Protein AF-A0A9P0PLQ1-F1 (afdb_monomer)

Structure (mmCIF, N/CA/C/O backbone):
data_AF-A0A9P0PLQ1-F1
#
_entry.id   AF-A0A9P0PLQ1-F1
#
loop_
_atom_site.group_PDB
_atom_site.id
_atom_site.type_symbol
_atom_site.label_atom_id
_atom_site.label_alt_id
_atom_site.label_comp_id
_atom_site.label_asym_id
_atom_site.label_entity_id
_atom_site.label_seq_id
_atom_site.pdbx_PDB_ins_code
_atom_site.Cartn_x
_atom_site.Cartn_y
_atom_site.Cartn_z
_atom_site.occupancy
_atom_site.B_iso_or_equiv
_atom_site.auth_seq_id
_atom_site.auth_comp_id
_atom_site.auth_asym_id
_atom_site.auth_atom_id
_atom_site.pdbx_PDB_model_num
ATOM 1 N N . MET A 1 1 ? 18.583 12.670 -22.550 1.00 52.59 1 MET A N 1
ATOM 2 C CA . MET A 1 1 ? 18.711 13.015 -21.116 1.00 52.59 1 MET A CA 1
ATOM 3 C C . MET A 1 1 ? 19.670 12.009 -20.492 1.00 52.59 1 MET A C 1
ATOM 5 O O . MET A 1 1 ? 19.416 10.817 -20.623 1.00 52.59 1 MET A O 1
ATOM 9 N N . LEU A 1 2 ? 20.800 12.454 -19.936 1.00 65.00 2 LEU A N 1
ATOM 10 C CA . LEU A 1 2 ? 21.766 11.567 -19.273 1.00 65.00 2 LEU A CA 1
ATOM 11 C C . LEU A 1 2 ? 21.105 10.929 -18.044 1.00 65.00 2 LEU A C 1
ATOM 13 O O . LEU A 1 2 ? 20.487 11.634 -17.249 1.00 65.00 2 LEU A O 1
ATOM 17 N N . LYS A 1 3 ? 21.199 9.601 -17.911 1.00 79.69 3 LYS A N 1
ATOM 18 C CA . LYS A 1 3 ? 20.741 8.902 -16.703 1.00 79.69 3 LYS A CA 1
ATOM 19 C C . LYS A 1 3 ? 21.694 9.232 -15.561 1.00 79.69 3 LYS A C 1
ATOM 21 O O . LYS A 1 3 ? 22.908 9.174 -15.749 1.00 79.69 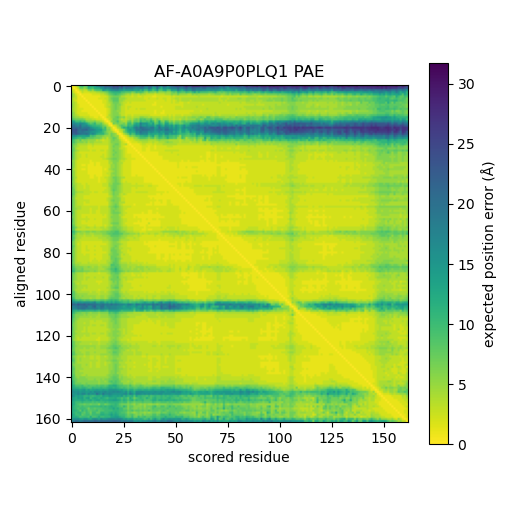3 LYS A O 1
ATOM 26 N N . SER A 1 4 ? 21.150 9.558 -14.391 1.00 92.50 4 SER A N 1
ATOM 27 C CA . SER A 1 4 ? 21.977 9.746 -13.202 1.00 92.50 4 SER A CA 1
ATOM 28 C C . SER A 1 4 ? 22.627 8.421 -12.787 1.00 92.50 4 SER A C 1
ATOM 30 O O . SER A 1 4 ? 22.115 7.344 -13.103 1.00 92.50 4 SER A O 1
ATOM 32 N N . LEU A 1 5 ? 23.732 8.483 -12.035 1.00 92.50 5 LEU A N 1
ATOM 33 C CA . LEU A 1 5 ? 24.345 7.282 -11.456 1.00 92.50 5 LEU A CA 1
ATOM 34 C C . LEU A 1 5 ? 23.332 6.498 -10.604 1.00 92.50 5 LEU A C 1
ATOM 36 O O . LEU A 1 5 ? 23.288 5.273 -10.662 1.00 92.50 5 LEU A O 1
ATOM 40 N N . TYR A 1 6 ? 22.457 7.211 -9.889 1.00 94.69 6 TYR A N 1
ATOM 41 C CA . TYR A 1 6 ? 21.360 6.616 -9.133 1.00 94.69 6 TYR A CA 1
ATOM 42 C C . TYR A 1 6 ? 20.398 5.819 -10.026 1.00 94.69 6 TYR A C 1
ATOM 44 O O . TYR A 1 6 ? 20.102 4.666 -9.720 1.00 94.69 6 TYR A O 1
ATOM 52 N N . ASP A 1 7 ? 19.965 6.375 -11.164 1.00 92.44 7 ASP A N 1
ATOM 53 C CA . ASP A 1 7 ? 19.066 5.679 -12.098 1.00 92.44 7 ASP A CA 1
ATOM 54 C C . ASP A 1 7 ? 19.704 4.421 -12.698 1.00 92.44 7 ASP A C 1
ATOM 56 O O . ASP A 1 7 ? 19.013 3.430 -12.965 1.00 92.44 7 ASP A O 1
ATOM 60 N N . ILE A 1 8 ? 21.019 4.462 -12.933 1.00 92.94 8 ILE A N 1
ATOM 61 C CA . ILE A 1 8 ? 21.795 3.315 -13.411 1.00 92.94 8 ILE A CA 1
ATOM 62 C C . ILE A 1 8 ? 21.807 2.230 -12.329 1.00 92.94 8 ILE A C 1
ATOM 64 O O . ILE A 1 8 ? 21.373 1.111 -12.604 1.00 92.94 8 ILE A O 1
ATOM 68 N N . CYS A 1 9 ? 22.192 2.568 -11.094 1.00 94.06 9 CYS A N 1
ATOM 69 C CA . CYS A 1 9 ? 22.191 1.634 -9.965 1.00 94.06 9 CYS A CA 1
ATOM 70 C C . CYS A 1 9 ? 20.804 1.029 -9.714 1.00 94.06 9 CYS 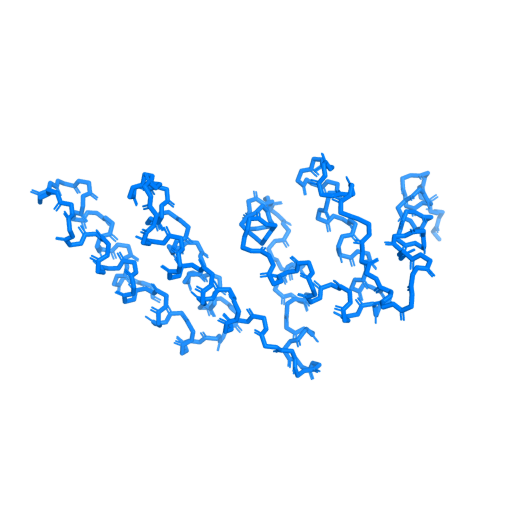A C 1
ATOM 72 O O . CYS A 1 9 ? 20.681 -0.177 -9.518 1.00 94.06 9 CYS A O 1
ATOM 74 N N . LEU A 1 10 ? 19.747 1.840 -9.788 1.00 93.31 10 LEU A N 1
ATOM 75 C CA . LEU A 1 10 ? 18.372 1.382 -9.611 1.00 93.31 10 LEU A CA 1
ATOM 76 C C . LEU A 1 10 ? 17.954 0.386 -10.701 1.00 93.31 10 LEU A C 1
ATOM 78 O O . LEU A 1 10 ? 17.287 -0.605 -10.416 1.00 93.31 10 LEU A O 1
ATOM 82 N N . THR A 1 11 ? 18.369 0.628 -11.947 1.00 92.00 11 THR A N 1
ATOM 83 C CA . THR A 1 11 ? 18.108 -0.282 -13.075 1.00 92.00 11 THR A CA 1
ATOM 84 C C . THR A 1 11 ? 18.826 -1.620 -12.878 1.00 92.00 11 THR A C 1
ATOM 86 O O . THR A 1 11 ? 18.228 -2.676 -13.085 1.00 92.00 11 THR A O 1
ATOM 89 N N . VAL A 1 12 ? 20.085 -1.592 -12.430 1.00 91.50 12 VAL A N 1
ATOM 90 C CA . VAL A 1 12 ? 20.848 -2.811 -12.119 1.00 91.50 12 VAL A CA 1
ATOM 91 C C . VAL A 1 12 ? 20.191 -3.578 -10.971 1.00 91.50 12 VAL A C 1
ATOM 93 O O . VAL A 1 12 ? 19.953 -4.776 -11.101 1.00 91.50 12 VAL A O 1
ATOM 96 N N . ALA A 1 13 ? 19.803 -2.887 -9.896 1.00 91.94 13 ALA A N 1
ATOM 97 C CA . ALA A 1 13 ? 19.132 -3.491 -8.749 1.00 91.94 13 ALA A CA 1
ATOM 98 C C . ALA A 1 13 ? 17.813 -4.177 -9.138 1.00 91.94 13 ALA A C 1
ATOM 100 O O . ALA A 1 13 ? 17.574 -5.314 -8.744 1.00 91.94 13 ALA A O 1
ATOM 101 N N . VAL A 1 14 ? 16.962 -3.524 -9.940 1.00 90.38 14 VAL A N 1
ATOM 102 C CA . VAL A 1 14 ? 15.706 -4.123 -10.434 1.00 90.38 14 VAL A CA 1
ATOM 103 C C . VAL A 1 14 ? 15.970 -5.288 -11.390 1.00 90.38 14 VAL A C 1
ATOM 105 O O . VAL A 1 14 ? 15.187 -6.234 -11.448 1.00 90.38 14 VAL A O 1
ATOM 108 N N . THR A 1 15 ? 17.078 -5.269 -12.126 1.00 88.06 15 THR A N 1
ATOM 109 C CA . THR A 1 15 ? 17.453 -6.392 -12.991 1.00 88.06 15 THR A CA 1
ATOM 110 C C . THR A 1 15 ? 17.861 -7.615 -12.171 1.00 88.06 15 THR A C 1
ATOM 112 O O . THR A 1 15 ? 17.357 -8.706 -12.434 1.00 88.06 15 THR A O 1
ATOM 115 N N . ASP A 1 16 ? 18.688 -7.421 -11.141 1.00 86.12 16 ASP A N 1
ATOM 116 C CA . ASP A 1 16 ? 19.191 -8.473 -10.247 1.00 86.12 16 ASP A CA 1
ATOM 117 C C . ASP A 1 16 ? 18.199 -8.870 -9.131 1.00 86.12 16 ASP A C 1
ATOM 119 O O . ASP A 1 16 ? 18.436 -9.799 -8.358 1.00 86.12 16 ASP A O 1
ATOM 123 N N . CYS A 1 17 ? 17.045 -8.203 -9.034 1.00 82.25 17 CYS A N 1
ATOM 124 C CA . CYS A 1 17 ? 16.096 -8.458 -7.953 1.00 82.25 17 CYS A CA 1
ATOM 125 C C . CYS A 1 17 ? 15.447 -9.841 -8.005 1.00 82.25 17 CYS A C 1
ATOM 127 O O . CYS A 1 17 ? 14.800 -10.233 -7.040 1.00 82.25 17 CYS A O 1
ATOM 129 N N . VAL A 1 18 ? 15.555 -10.564 -9.117 1.00 79.44 18 VAL A N 1
ATOM 130 C CA . VAL A 1 18 ? 14.912 -11.865 -9.300 1.00 79.44 18 VAL A CA 1
ATOM 131 C C . VAL A 1 18 ? 15.825 -12.960 -8.760 1.00 79.44 18 VAL A C 1
ATOM 133 O O . VAL A 1 18 ? 16.988 -13.060 -9.143 1.00 79.44 18 VAL A O 1
ATOM 136 N N . SER A 1 19 ? 15.304 -13.804 -7.873 1.00 67.12 19 SER A N 1
ATOM 137 C CA . SER A 1 19 ? 16.029 -14.985 -7.416 1.00 67.12 19 SER A CA 1
ATOM 138 C C . SER A 1 19 ? 16.207 -15.993 -8.555 1.00 67.12 19 SER A C 1
ATOM 140 O O . SER A 1 19 ? 15.313 -16.199 -9.375 1.00 67.12 19 SER A O 1
ATOM 142 N N . VAL A 1 20 ? 17.370 -16.651 -8.586 1.00 60.75 20 VAL A N 1
ATOM 143 C CA . VAL A 1 20 ? 17.735 -17.670 -9.594 1.00 60.75 20 VAL A CA 1
ATOM 144 C C . VAL A 1 20 ? 16.870 -18.940 -9.466 1.00 60.75 20 VAL A C 1
ATOM 146 O O . VAL A 1 20 ? 16.843 -19.790 -10.353 1.00 60.75 20 VAL A O 1
ATOM 149 N N . CYS A 1 21 ? 16.119 -19.077 -8.370 1.00 53.06 21 CYS A N 1
ATOM 150 C CA . CYS A 1 21 ? 15.255 -20.222 -8.116 1.00 53.06 21 CYS A CA 1
ATOM 151 C C . CYS A 1 21 ? 14.070 -20.288 -9.096 1.00 53.06 21 CYS A C 1
ATOM 153 O O . CYS A 1 21 ? 13.538 -19.264 -9.526 1.00 53.06 21 CYS A O 1
ATOM 155 N N . LYS A 1 22 ? 13.592 -21.517 -9.359 1.00 46.53 22 LYS A N 1
ATOM 156 C CA . LYS A 1 22 ? 12.497 -21.886 -10.289 1.00 46.53 22 LYS A CA 1
ATOM 157 C C . LYS A 1 22 ? 11.233 -21.007 -10.246 1.00 46.53 22 LYS A C 1
ATOM 159 O O . LYS A 1 22 ? 10.480 -21.008 -11.212 1.00 46.53 22 LYS A O 1
ATOM 164 N N . TYR A 1 23 ? 11.006 -20.267 -9.161 1.00 52.88 23 TYR A N 1
ATOM 165 C CA . TYR A 1 23 ? 9.798 -19.480 -8.913 1.00 52.88 23 TYR A CA 1
ATOM 166 C C . TYR A 1 23 ? 9.970 -17.953 -9.039 1.00 52.88 23 TYR A C 1
ATOM 168 O O . TYR A 1 23 ? 9.012 -17.238 -8.772 1.00 52.88 23 TYR A O 1
ATOM 176 N N . LYS A 1 24 ? 11.146 -17.447 -9.462 1.00 63.16 24 LYS A N 1
ATOM 177 C CA . LYS A 1 24 ? 11.413 -16.020 -9.766 1.00 63.16 24 LYS A CA 1
ATOM 178 C C . LYS A 1 24 ? 10.779 -15.050 -8.754 1.00 63.16 24 LYS A C 1
ATOM 180 O O . LYS A 1 24 ? 9.897 -14.270 -9.102 1.00 63.16 24 LYS A O 1
ATOM 185 N N . PHE A 1 25 ? 11.227 -15.085 -7.501 1.00 69.06 25 PHE A N 1
ATOM 186 C CA . PHE A 1 25 ? 10.758 -14.145 -6.475 1.00 69.06 25 PHE A CA 1
ATOM 187 C C . PHE A 1 25 ? 11.688 -12.943 -6.346 1.00 69.06 25 PHE A C 1
ATOM 189 O O . PHE A 1 25 ? 12.877 -13.047 -6.641 1.00 69.06 25 PHE A O 1
ATOM 196 N N . CYS A 1 26 ? 11.159 -11.817 -5.862 1.00 78.25 26 CYS A N 1
ATOM 197 C CA . CYS A 1 26 ? 12.004 -10.691 -5.488 1.00 78.25 26 CYS A CA 1
ATOM 198 C C . CYS A 1 26 ? 12.882 -11.072 -4.283 1.00 78.25 26 CYS A C 1
ATOM 200 O O . CYS A 1 26 ? 12.378 -11.590 -3.283 1.00 78.25 26 CYS A O 1
ATOM 202 N N . LYS A 1 27 ? 14.187 -10.799 -4.370 1.00 83.44 27 LYS A N 1
ATOM 203 C CA . LYS A 1 27 ? 15.134 -10.853 -3.250 1.00 83.44 27 LYS A CA 1
ATOM 204 C C . LYS A 1 27 ? 14.608 -9.951 -2.127 1.00 83.44 27 LYS A C 1
ATOM 206 O O . LYS A 1 27 ? 14.445 -8.742 -2.316 1.00 83.44 27 LYS A O 1
ATOM 211 N N . LYS A 1 28 ? 14.264 -10.541 -0.977 1.00 86.88 28 LYS A N 1
ATOM 212 C CA . LYS A 1 28 ? 13.622 -9.827 0.144 1.00 86.88 28 LYS A CA 1
ATOM 213 C C . LYS A 1 28 ? 14.576 -8.847 0.827 1.00 86.88 28 LYS A C 1
ATOM 215 O O . LYS A 1 28 ? 14.117 -7.937 1.509 1.00 86.88 28 LYS A O 1
ATOM 220 N N . GLU A 1 29 ? 15.876 -8.992 0.603 1.00 89.56 29 GLU A N 1
ATOM 221 C CA . GLU A 1 29 ? 16.955 -8.124 1.070 1.00 89.56 29 GLU A CA 1
ATOM 222 C C . GLU A 1 29 ? 16.735 -6.668 0.638 1.00 89.56 29 GLU A C 1
ATOM 224 O O . GLU A 1 29 ? 17.006 -5.748 1.407 1.00 89.56 29 GLU A O 1
ATOM 229 N N . PHE A 1 30 ? 16.133 -6.440 -0.537 1.00 91.94 30 PHE A N 1
ATOM 230 C CA . PHE A 1 30 ? 15.787 -5.090 -0.991 1.00 91.94 30 PHE A CA 1
ATOM 231 C C . PHE A 1 30 ? 14.769 -4.391 -0.083 1.00 91.94 30 PHE A C 1
ATOM 233 O O . PHE A 1 30 ? 14.746 -3.163 -0.033 1.00 91.94 30 PHE A O 1
ATOM 240 N N . ARG A 1 31 ? 13.980 -5.125 0.715 1.00 94.25 31 ARG A N 1
ATOM 241 C CA . ARG A 1 31 ? 13.069 -4.517 1.696 1.00 94.25 31 ARG A CA 1
ATOM 242 C C . ARG A 1 31 ? 13.823 -3.769 2.796 1.00 94.25 31 ARG A C 1
ATOM 244 O O . ARG A 1 31 ? 13.221 -2.908 3.428 1.00 94.25 31 ARG A O 1
ATOM 251 N N . ALA A 1 32 ? 15.113 -4.023 3.017 1.00 94.06 32 ALA A N 1
ATOM 252 C CA . ALA A 1 32 ? 15.913 -3.272 3.985 1.00 94.06 32 ALA A CA 1
ATOM 253 C C . ALA A 1 32 ? 16.224 -1.828 3.538 1.00 94.06 32 ALA A C 1
ATOM 255 O O . ALA A 1 32 ? 16.651 -1.013 4.354 1.00 94.06 32 ALA A O 1
ATOM 256 N N . LEU A 1 33 ? 15.989 -1.483 2.265 1.00 95.25 33 LEU A N 1
ATOM 257 C CA . LEU A 1 33 ? 16.213 -0.131 1.753 1.00 95.25 33 LEU A CA 1
ATOM 258 C C . LEU A 1 33 ? 15.357 0.914 2.493 1.00 95.25 33 LEU A C 1
ATOM 260 O O . LEU A 1 33 ? 14.206 0.626 2.833 1.00 95.25 33 LEU A O 1
ATOM 264 N N . PRO A 1 34 ? 15.846 2.156 2.672 1.00 96.81 34 PRO A N 1
ATOM 265 C CA . PRO A 1 34 ? 15.042 3.272 3.170 1.00 96.81 34 PRO A CA 1
ATOM 266 C C . PRO A 1 34 ? 13.776 3.501 2.333 1.00 96.81 34 PRO A C 1
ATOM 268 O O . PRO A 1 34 ? 13.796 3.320 1.118 1.00 96.81 34 PRO A O 1
ATOM 271 N N . ASN A 1 35 ? 12.683 3.967 2.953 1.00 97.50 35 ASN A N 1
ATOM 272 C CA . ASN A 1 35 ? 11.362 4.045 2.303 1.00 97.50 35 ASN A CA 1
ATOM 273 C C . ASN A 1 35 ? 11.363 4.791 0.958 1.00 97.50 35 ASN A C 1
ATOM 275 O O . ASN A 1 35 ? 10.688 4.363 0.029 1.00 97.50 35 ASN A O 1
ATOM 279 N N . HIS A 1 36 ? 12.113 5.890 0.841 1.00 96.56 36 HIS A N 1
ATOM 280 C CA . HIS A 1 36 ? 12.172 6.673 -0.396 1.00 96.56 36 HIS A CA 1
ATOM 281 C C . HIS A 1 36 ? 12.897 5.926 -1.529 1.00 96.56 36 HIS A C 1
ATOM 283 O O . HIS A 1 36 ? 12.414 5.935 -2.658 1.00 96.56 36 HIS A O 1
ATOM 289 N N . ILE A 1 37 ? 13.993 5.223 -1.217 1.00 96.69 37 ILE A N 1
ATOM 290 C CA . ILE A 1 37 ? 14.741 4.404 -2.186 1.00 96.69 37 ILE A CA 1
ATOM 291 C C . ILE A 1 37 ? 13.924 3.169 -2.567 1.00 96.69 37 ILE A C 1
ATOM 293 O O . ILE A 1 37 ? 13.802 2.837 -3.743 1.00 96.69 37 ILE A O 1
ATOM 297 N N . LEU A 1 38 ? 13.305 2.518 -1.579 1.00 97.25 38 LEU A N 1
ATOM 298 C CA . LEU A 1 38 ? 12.446 1.359 -1.799 1.00 97.25 38 LEU A CA 1
ATOM 299 C C . LEU A 1 38 ? 11.250 1.703 -2.697 1.00 97.25 38 LEU A C 1
ATOM 301 O O . LEU A 1 38 ? 10.892 0.930 -3.583 1.00 97.25 38 LEU A O 1
ATOM 305 N N . PHE A 1 39 ? 10.665 2.887 -2.512 1.00 98.19 39 PHE A N 1
ATOM 306 C CA . PHE A 1 39 ? 9.609 3.377 -3.389 1.00 98.19 39 PHE A CA 1
ATOM 307 C C . PHE A 1 39 ? 10.096 3.534 -4.826 1.00 98.19 39 PHE A C 1
ATOM 309 O O . PHE A 1 39 ? 9.431 3.071 -5.750 1.00 98.19 39 PHE A O 1
ATOM 316 N N . ASP A 1 40 ? 11.242 4.185 -5.032 1.00 97.50 40 ASP A N 1
ATOM 317 C CA . ASP A 1 40 ? 11.787 4.372 -6.376 1.00 97.50 40 ASP A CA 1
ATOM 318 C C . ASP A 1 40 ? 12.110 3.021 -7.034 1.00 97.50 40 ASP A C 1
ATOM 320 O O . ASP A 1 40 ? 11.827 2.842 -8.217 1.00 97.50 40 ASP A O 1
ATOM 324 N N . PHE A 1 41 ? 12.596 2.044 -6.265 1.00 96.81 41 PHE A N 1
ATOM 325 C CA . PHE A 1 41 ? 12.846 0.672 -6.714 1.00 96.81 41 PHE A CA 1
ATOM 326 C C . PHE A 1 41 ? 11.568 -0.032 -7.193 1.00 96.81 41 PHE A C 1
ATOM 328 O O . PHE A 1 41 ? 11.515 -0.521 -8.324 1.00 96.81 41 PHE A O 1
ATOM 335 N N . TYR A 1 42 ? 10.496 -0.015 -6.400 1.00 97.50 42 TYR A N 1
ATOM 336 C CA . TYR A 1 42 ? 9.214 -0.593 -6.815 1.00 97.50 42 TYR A CA 1
ATOM 337 C C . TYR A 1 42 ? 8.552 0.186 -7.957 1.00 97.50 42 TYR A C 1
ATOM 339 O O . TYR A 1 42 ? 7.974 -0.405 -8.871 1.00 97.50 42 TYR A O 1
ATOM 347 N N . TYR A 1 43 ? 8.679 1.513 -7.976 1.00 97.81 43 TYR A N 1
ATOM 348 C CA . TYR A 1 43 ? 8.181 2.313 -9.090 1.00 97.81 43 TYR A CA 1
ATOM 349 C C . TYR A 1 43 ? 8.965 2.027 -10.379 1.00 97.81 43 TYR A C 1
ATOM 351 O O . TYR A 1 43 ? 8.386 1.992 -11.463 1.00 97.81 43 TYR A O 1
ATOM 359 N N . LYS A 1 44 ? 10.268 1.748 -10.281 1.00 96.19 44 LYS A N 1
ATOM 360 C CA . LYS A 1 44 ? 11.085 1.297 -11.409 1.00 96.19 44 LYS A CA 1
ATOM 361 C C . LYS A 1 44 ? 10.639 -0.077 -11.918 1.00 96.19 44 LYS A C 1
ATOM 363 O O . LYS A 1 44 ? 10.511 -0.229 -13.130 1.00 96.19 44 LYS A O 1
ATOM 368 N N . MET A 1 45 ? 10.304 -1.027 -11.038 1.00 95.06 45 MET A N 1
ATOM 369 C CA . MET A 1 45 ? 9.681 -2.302 -11.444 1.00 95.06 45 MET A CA 1
ATOM 370 C C . MET A 1 45 ? 8.383 -2.089 -12.228 1.00 95.06 45 MET A C 1
ATOM 372 O O . MET A 1 45 ? 8.164 -2.744 -13.247 1.00 95.06 45 MET A O 1
ATOM 376 N N . TYR A 1 46 ? 7.541 -1.151 -11.783 1.00 97.00 46 TYR A N 1
ATOM 377 C CA . TYR A 1 46 ? 6.331 -0.755 -12.506 1.00 97.00 46 TYR A CA 1
ATOM 378 C C . TYR A 1 46 ? 6.651 -0.214 -13.910 1.00 97.00 46 TYR A C 1
ATOM 380 O O . TYR A 1 46 ? 6.041 -0.648 -14.891 1.00 97.00 46 TYR A O 1
ATOM 388 N N . LEU A 1 47 ? 7.623 0.699 -14.026 1.00 96.06 47 LEU A N 1
ATOM 389 C CA . LEU A 1 47 ? 8.036 1.262 -15.318 1.00 96.06 47 LEU A CA 1
ATOM 390 C C . LEU A 1 47 ? 8.576 0.186 -16.273 1.00 96.06 47 LEU A C 1
ATOM 392 O O . LEU A 1 47 ? 8.313 0.255 -17.470 1.00 96.06 47 LEU A O 1
ATOM 396 N N . GLU A 1 48 ? 9.265 -0.827 -15.746 1.00 94.25 48 GLU A N 1
ATOM 397 C CA . GLU A 1 48 ? 9.767 -1.988 -16.498 1.00 94.25 48 GLU A CA 1
ATOM 398 C C . GLU A 1 48 ? 8.727 -3.104 -16.704 1.00 94.25 48 GLU A C 1
ATOM 400 O O . GLU A 1 48 ? 9.074 -4.190 -17.162 1.00 94.25 48 GLU A O 1
ATOM 405 N N . LYS A 1 49 ? 7.450 -2.868 -16.371 1.00 93.81 49 LYS A N 1
ATOM 406 C CA . LYS A 1 49 ? 6.345 -3.832 -16.543 1.00 93.81 49 LYS A CA 1
ATOM 407 C C . LYS A 1 49 ? 6.535 -5.155 -15.791 1.00 93.81 49 LYS A C 1
ATOM 409 O O . LYS A 1 49 ? 5.919 -6.163 -16.128 1.00 93.81 49 LYS A O 1
ATOM 414 N N . ARG A 1 50 ? 7.306 -5.153 -14.701 1.00 92.75 50 ARG A N 1
ATOM 415 C CA . ARG A 1 50 ? 7.499 -6.311 -13.809 1.00 92.75 50 ARG A CA 1
ATOM 416 C C . ARG A 1 50 ? 6.334 -6.456 -12.816 1.00 92.75 50 ARG A C 1
ATOM 418 O O . ARG A 1 50 ? 6.542 -6.534 -11.606 1.00 92.75 50 ARG A O 1
ATOM 425 N N . LEU A 1 51 ? 5.099 -6.462 -13.323 1.00 93.88 51 LEU A N 1
ATOM 426 C CA . LEU A 1 51 ? 3.880 -6.326 -12.512 1.00 93.88 51 LEU A CA 1
ATOM 427 C C . LEU A 1 51 ? 3.652 -7.504 -11.556 1.00 93.88 51 LEU A C 1
ATOM 429 O O . LEU A 1 51 ? 3.271 -7.275 -10.416 1.00 93.88 51 LEU A O 1
ATOM 433 N N . CYS A 1 52 ? 3.961 -8.742 -11.956 1.00 92.06 52 CYS A N 1
ATOM 434 C CA . CYS A 1 52 ? 3.826 -9.904 -11.069 1.00 92.06 52 CYS A CA 1
ATOM 435 C C . CYS A 1 52 ? 4.741 -9.813 -9.838 1.00 92.06 52 CYS A C 1
ATOM 437 O O . CYS A 1 52 ? 4.315 -10.110 -8.726 1.00 92.06 52 CYS A O 1
ATOM 439 N N . LEU A 1 53 ? 5.991 -9.368 -10.023 1.00 92.25 53 LEU A N 1
ATOM 440 C CA . LEU A 1 53 ? 6.938 -9.175 -8.918 1.00 92.25 53 LEU A CA 1
ATOM 441 C C . LEU A 1 53 ? 6.479 -8.043 -8.002 1.00 92.25 53 LEU A C 1
ATOM 443 O O . LEU A 1 53 ? 6.485 -8.189 -6.783 1.00 92.25 53 LEU A O 1
ATOM 447 N N . LEU A 1 54 ? 6.035 -6.937 -8.600 1.00 95.50 54 LEU A N 1
ATOM 448 C CA . LEU A 1 54 ? 5.507 -5.805 -7.854 1.00 95.50 54 LEU A CA 1
ATOM 449 C C . LEU A 1 54 ? 4.262 -6.191 -7.043 1.00 95.50 54 LEU A C 1
ATOM 451 O O . LEU A 1 54 ? 4.152 -5.791 -5.889 1.00 95.50 54 LEU A O 1
ATOM 455 N N . ALA A 1 55 ? 3.365 -7.006 -7.605 1.00 95.81 55 ALA A N 1
ATOM 456 C CA . ALA A 1 55 ? 2.188 -7.514 -6.907 1.00 95.81 55 ALA A CA 1
ATOM 457 C C . ALA A 1 55 ? 2.567 -8.365 -5.689 1.00 95.81 55 ALA A C 1
ATOM 459 O O . ALA A 1 55 ? 1.982 -8.191 -4.626 1.00 95.81 55 ALA A O 1
ATOM 460 N N . VAL A 1 56 ? 3.579 -9.235 -5.802 1.00 93.62 56 VAL A N 1
ATOM 461 C CA . VAL A 1 56 ? 4.085 -10.019 -4.659 1.00 93.62 56 VAL A CA 1
ATOM 462 C C . VAL A 1 56 ? 4.574 -9.107 -3.534 1.00 93.62 56 VAL A C 1
ATOM 464 O O . VAL A 1 56 ? 4.286 -9.365 -2.367 1.00 93.62 56 VAL A O 1
ATOM 467 N N . GLU A 1 57 ? 5.278 -8.028 -3.866 1.00 95.12 57 GLU A N 1
ATOM 468 C CA . GLU A 1 57 ? 5.782 -7.084 -2.868 1.00 95.12 57 GLU A CA 1
ATOM 469 C C . GLU A 1 57 ? 4.662 -6.224 -2.270 1.00 95.12 57 GLU A C 1
ATOM 471 O O . GLU A 1 57 ? 4.605 -6.050 -1.055 1.00 95.12 57 GLU A O 1
ATOM 476 N N . PHE A 1 58 ? 3.726 -5.736 -3.086 1.00 97.06 58 PHE A N 1
ATOM 477 C CA . PHE A 1 58 ? 2.585 -4.939 -2.619 1.00 97.06 58 PHE A CA 1
ATOM 478 C C . PHE A 1 58 ? 1.546 -5.769 -1.861 1.00 97.06 58 PHE A C 1
ATOM 480 O O . PHE A 1 58 ? 0.813 -5.216 -1.049 1.00 97.06 58 PHE A O 1
ATOM 487 N N . ASN A 1 59 ? 1.528 -7.090 -2.049 1.00 95.50 59 ASN A N 1
ATOM 488 C CA . ASN A 1 59 ? 0.756 -8.012 -1.224 1.00 95.50 59 ASN A CA 1
ATOM 489 C C . ASN A 1 59 ? 1.263 -8.076 0.218 1.00 95.50 59 ASN A C 1
ATOM 491 O O . ASN A 1 59 ? 0.550 -8.579 1.084 1.00 95.50 59 ASN A O 1
ATOM 495 N N . GLU A 1 60 ? 2.488 -7.641 0.518 1.00 95.50 60 GLU A N 1
ATOM 496 C CA . GLU A 1 60 ? 2.997 -7.582 1.886 1.00 95.50 60 GLU A CA 1
ATOM 497 C C . GLU A 1 60 ? 2.535 -6.306 2.589 1.00 95.50 60 GLU A C 1
ATOM 499 O O . GLU A 1 60 ? 2.942 -5.201 2.239 1.00 95.50 60 GLU A O 1
ATOM 504 N N . LEU A 1 61 ? 1.710 -6.470 3.628 1.00 96.56 61 LEU A N 1
ATOM 505 C CA . LEU A 1 61 ? 1.086 -5.355 4.340 1.00 96.56 61 LEU A CA 1
ATOM 506 C C . LEU A 1 61 ? 2.120 -4.349 4.868 1.00 96.56 61 LEU A C 1
ATOM 508 O O . LEU A 1 61 ? 1.970 -3.150 4.647 1.00 96.56 61 LEU A O 1
ATOM 512 N N . ASP A 1 62 ? 3.196 -4.821 5.503 1.00 95.12 62 ASP A N 1
ATOM 513 C CA . ASP A 1 62 ? 4.247 -3.943 6.036 1.00 95.12 62 ASP A CA 1
ATOM 514 C C . ASP A 1 62 ? 4.991 -3.183 4.931 1.00 95.12 62 ASP A C 1
ATOM 516 O O . ASP A 1 62 ? 5.330 -2.010 5.094 1.00 95.12 62 ASP A O 1
ATOM 520 N N . VAL A 1 63 ? 5.209 -3.818 3.776 1.00 97.00 63 VAL A N 1
ATOM 521 C CA . VAL A 1 63 ? 5.810 -3.162 2.607 1.00 97.00 63 VAL A CA 1
ATOM 522 C C . VAL A 1 63 ? 4.874 -2.072 2.096 1.00 97.00 63 VAL A C 1
ATOM 524 O O . VAL A 1 63 ? 5.298 -0.934 1.884 1.00 97.00 63 VAL A O 1
ATOM 527 N N . PHE A 1 64 ? 3.590 -2.387 1.956 1.00 98.06 64 PHE A N 1
ATOM 528 C CA . PHE A 1 64 ? 2.613 -1.447 1.434 1.00 98.06 64 PHE A CA 1
ATOM 529 C C . PHE A 1 64 ? 2.396 -0.246 2.365 1.00 98.06 64 PHE A C 1
ATOM 531 O O . PHE A 1 64 ? 2.379 0.897 1.907 1.00 98.06 64 PHE A O 1
ATOM 538 N N . ILE A 1 65 ? 2.344 -0.464 3.683 1.00 96.69 65 ILE A N 1
ATOM 539 C CA . ILE A 1 65 ? 2.284 0.618 4.680 1.00 96.69 65 ILE A CA 1
ATOM 540 C C . ILE A 1 65 ? 3.469 1.571 4.519 1.00 96.69 65 ILE A C 1
ATOM 542 O O . ILE A 1 65 ? 3.295 2.789 4.590 1.00 96.69 65 ILE A O 1
ATOM 546 N N . ARG A 1 66 ? 4.671 1.047 4.265 1.00 97.44 66 ARG A N 1
ATOM 547 C CA . ARG A 1 66 ? 5.852 1.883 4.019 1.00 97.44 66 ARG A CA 1
ATOM 548 C C . ARG A 1 66 ? 5.715 2.702 2.742 1.00 97.44 66 ARG A C 1
ATOM 550 O O . ARG A 1 66 ? 6.127 3.859 2.739 1.00 97.44 66 ARG A O 1
ATOM 557 N N . MET A 1 67 ? 5.096 2.159 1.694 1.00 98.12 67 MET A N 1
ATOM 558 C CA . MET A 1 67 ? 4.811 2.914 0.466 1.00 98.12 67 MET A CA 1
ATOM 559 C C . MET A 1 67 ? 3.824 4.057 0.714 1.00 98.12 67 MET A C 1
ATOM 561 O O . MET A 1 67 ? 4.033 5.163 0.215 1.00 98.12 67 MET A O 1
ATOM 565 N N . LEU A 1 68 ? 2.805 3.833 1.550 1.00 97.06 68 LEU A N 1
ATOM 566 C CA . LEU A 1 68 ? 1.846 4.867 1.960 1.00 97.06 68 LEU A CA 1
ATOM 567 C C . LEU A 1 68 ? 2.496 6.012 2.757 1.00 97.06 68 LEU A C 1
ATOM 569 O O . LEU A 1 68 ? 1.957 7.115 2.790 1.00 97.06 68 LEU A O 1
ATOM 573 N N . GLN A 1 69 ? 3.643 5.776 3.401 1.00 95.69 69 GLN A N 1
ATOM 574 C CA . GLN A 1 69 ? 4.355 6.787 4.193 1.00 9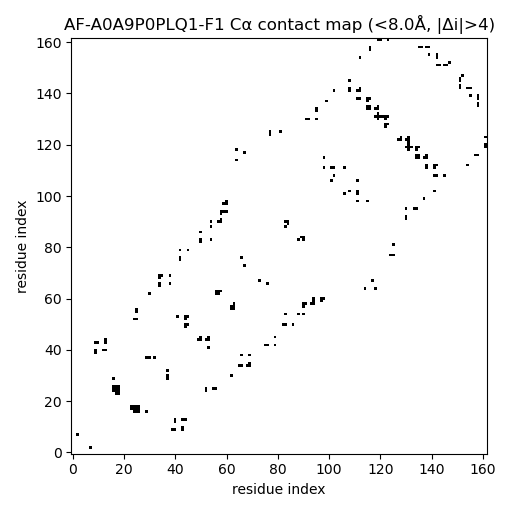5.69 69 GLN A CA 1
ATOM 575 C C . GLN A 1 69 ? 5.225 7.732 3.350 1.00 95.69 69 GLN A C 1
ATOM 577 O O . GLN A 1 69 ? 5.686 8.755 3.864 1.00 95.69 69 GLN A O 1
ATOM 582 N N . VAL A 1 70 ? 5.481 7.418 2.076 1.00 96.19 70 VAL A N 1
ATOM 583 C CA . VAL A 1 70 ? 6.372 8.231 1.239 1.00 96.19 70 VAL A CA 1
ATOM 584 C C . VAL A 1 70 ? 5.647 9.481 0.741 1.00 96.19 70 VAL A C 1
ATOM 586 O O . VAL A 1 70 ? 4.761 9.430 -0.115 1.00 96.19 70 VAL A O 1
ATOM 589 N N . LYS A 1 71 ? 6.051 10.636 1.278 1.00 92.31 71 LYS A N 1
ATOM 590 C CA . LYS A 1 71 ? 5.480 11.945 0.935 1.00 92.31 71 LYS A CA 1
ATOM 591 C C . LYS A 1 71 ? 5.708 12.290 -0.541 1.00 92.31 71 LYS A C 1
ATOM 593 O O . LYS A 1 71 ? 6.707 11.896 -1.135 1.00 92.31 71 LYS A O 1
ATOM 598 N N . HIS A 1 72 ? 4.777 13.043 -1.129 1.00 93.75 72 HIS A N 1
ATOM 599 C CA . HIS A 1 72 ? 4.837 13.548 -2.514 1.00 93.75 72 HIS A CA 1
ATOM 600 C C . HIS A 1 72 ? 4.962 12.478 -3.620 1.00 93.75 72 HIS A C 1
ATOM 602 O O . HIS A 1 72 ? 5.210 12.807 -4.778 1.00 93.75 72 HIS A O 1
ATOM 608 N N . LYS A 1 73 ? 4.759 11.192 -3.305 1.00 96.31 73 LYS A N 1
ATOM 609 C CA . LYS A 1 73 ? 4.756 10.091 -4.286 1.00 96.31 73 LYS A CA 1
ATOM 610 C C . LYS A 1 73 ? 3.366 9.480 -4.493 1.00 96.31 73 LYS A C 1
ATOM 612 O O . LYS A 1 73 ? 3.226 8.482 -5.195 1.00 96.31 73 LYS A O 1
ATOM 617 N N . ARG A 1 74 ? 2.329 10.104 -3.926 1.00 95.50 74 ARG A N 1
ATOM 618 C CA . ARG A 1 74 ? 0.961 9.578 -3.885 1.00 95.50 74 ARG A CA 1
ATOM 619 C C . ARG A 1 74 ? 0.402 9.223 -5.263 1.00 95.50 74 ARG A C 1
ATOM 621 O O . ARG A 1 74 ? -0.017 8.092 -5.472 1.00 95.50 74 ARG A O 1
ATOM 628 N N . THR A 1 75 ? 0.497 10.139 -6.223 1.00 96.94 75 THR A N 1
ATOM 629 C CA . THR A 1 75 ? 0.044 9.920 -7.607 1.00 96.94 75 THR A CA 1
ATOM 630 C C . THR A 1 75 ? 0.789 8.774 -8.291 1.00 96.94 75 THR A C 1
ATOM 632 O O . THR A 1 75 ? 0.191 7.998 -9.029 1.00 96.94 75 THR A O 1
ATOM 635 N N . LYS A 1 76 ? 2.096 8.631 -8.028 1.00 98.12 76 LYS A N 1
ATOM 636 C CA . LYS A 1 76 ? 2.899 7.526 -8.572 1.00 98.12 76 LYS A CA 1
ATOM 637 C C . LYS A 1 76 ? 2.442 6.185 -8.008 1.00 98.12 76 LYS A C 1
ATOM 639 O O . LYS A 1 76 ? 2.317 5.239 -8.776 1.00 98.12 76 LYS A O 1
ATOM 644 N N . LEU A 1 77 ? 2.151 6.136 -6.706 1.00 98.38 77 LEU A N 1
ATOM 645 C CA . LEU A 1 77 ? 1.637 4.937 -6.049 1.00 98.38 77 LEU A CA 1
ATOM 646 C C . LEU A 1 77 ? 0.263 4.548 -6.595 1.00 98.38 77 LEU A C 1
ATOM 648 O O . LEU A 1 77 ? 0.077 3.393 -6.957 1.00 98.38 77 LEU A O 1
ATOM 652 N N . LEU A 1 78 ? -0.661 5.510 -6.712 1.00 97.94 78 LEU A N 1
ATOM 653 C CA . LEU A 1 78 ? -1.984 5.295 -7.309 1.00 97.94 78 LEU A CA 1
ATOM 654 C C . LEU A 1 78 ? -1.855 4.734 -8.728 1.00 97.94 78 LEU A C 1
ATOM 656 O O . LEU A 1 78 ? -2.457 3.715 -9.046 1.00 97.94 78 LEU A O 1
ATOM 660 N N . LYS A 1 79 ? -0.993 5.333 -9.557 1.00 98.12 79 LYS A N 1
ATOM 661 C CA . LYS A 1 79 ? -0.763 4.886 -10.935 1.00 98.12 79 LYS A CA 1
ATOM 662 C C . LYS A 1 79 ? -0.193 3.468 -11.013 1.00 98.12 79 LYS A C 1
ATOM 664 O O . LYS A 1 79 ? -0.648 2.672 -11.830 1.00 98.12 79 LYS A O 1
ATOM 669 N N . SER A 1 80 ? 0.811 3.148 -10.194 1.00 98.06 80 SER A N 1
ATOM 670 C CA . SER A 1 80 ? 1.388 1.801 -10.186 1.00 98.06 80 SER A CA 1
ATOM 671 C C . SER A 1 80 ? 0.415 0.772 -9.623 1.00 98.06 80 SER A C 1
ATOM 673 O O . SER A 1 80 ? 0.385 -0.346 -10.117 1.00 98.06 80 SER A O 1
ATOM 675 N N . PHE A 1 81 ? -0.391 1.149 -8.627 1.00 98.06 81 PHE A N 1
ATOM 676 C CA . PHE A 1 81 ? -1.400 0.280 -8.033 1.00 98.06 81 PHE A CA 1
ATOM 677 C C . PHE A 1 81 ? -2.538 -0.013 -9.012 1.00 98.06 81 PHE A C 1
ATOM 679 O O . PHE A 1 81 ? -2.874 -1.175 -9.196 1.00 98.06 81 PHE A O 1
ATOM 686 N N . GLN A 1 82 ? -3.049 1.003 -9.717 1.00 97.56 82 GLN A N 1
ATOM 687 C CA . GLN A 1 82 ? -4.071 0.820 -10.749 1.00 97.56 82 GLN A CA 1
ATOM 688 C C . GLN A 1 82 ? -3.613 -0.175 -11.820 1.00 97.56 82 GLN A C 1
ATOM 690 O O . GLN A 1 82 ? -4.351 -1.085 -12.167 1.00 97.56 82 GLN A O 1
ATOM 695 N N . ALA A 1 83 ? -2.354 -0.090 -12.257 1.00 97.94 83 ALA A N 1
ATOM 696 C CA . ALA A 1 83 ? -1.812 -1.041 -13.225 1.00 97.94 83 ALA A CA 1
ATOM 697 C C . ALA A 1 83 ? -1.768 -2.495 -12.715 1.00 97.94 83 ALA A C 1
ATOM 699 O O . ALA A 1 83 ? -1.795 -3.417 -13.526 1.00 97.94 83 ALA A O 1
ATOM 700 N N . LEU A 1 84 ? -1.688 -2.722 -11.398 1.00 97.50 84 LEU A N 1
ATOM 701 C CA . LEU A 1 84 ? -1.809 -4.062 -10.814 1.00 97.50 84 LEU A CA 1
ATOM 702 C C . LEU A 1 84 ? -3.261 -4.557 -10.840 1.00 97.50 84 LEU A C 1
ATOM 704 O O . LEU A 1 84 ? -3.488 -5.748 -11.062 1.00 97.50 84 LEU A O 1
ATOM 708 N N . ILE A 1 85 ? -4.230 -3.662 -10.638 1.00 96.50 85 ILE A N 1
ATOM 709 C CA . ILE A 1 85 ? -5.661 -3.980 -10.745 1.00 96.50 85 ILE A CA 1
ATOM 710 C C . ILE A 1 85 ? -6.019 -4.316 -12.191 1.00 96.50 85 ILE A C 1
ATOM 712 O O . ILE A 1 85 ? -6.598 -5.367 -12.445 1.00 96.50 85 ILE A O 1
ATOM 716 N N . ASP A 1 86 ? -5.580 -3.492 -13.143 1.00 96.81 86 ASP A N 1
ATOM 717 C CA . ASP A 1 86 ? -5.812 -3.708 -14.576 1.00 96.81 86 ASP A CA 1
ATOM 718 C C . ASP A 1 86 ? -5.160 -5.012 -15.072 1.00 96.81 86 ASP A C 1
ATOM 720 O O . ASP A 1 86 ? -5.651 -5.655 -15.996 1.00 96.81 86 ASP A O 1
ATOM 724 N N . HIS A 1 87 ? -4.062 -5.436 -14.436 1.00 95.00 87 HIS A N 1
ATOM 725 C CA . HIS A 1 87 ? -3.403 -6.721 -14.686 1.00 95.00 87 HIS A CA 1
ATOM 726 C C . HIS A 1 87 ? -4.134 -7.925 -14.044 1.00 95.00 87 HIS A C 1
ATOM 728 O O . HIS A 1 87 ? -3.702 -9.065 -14.206 1.00 95.00 87 HIS A O 1
ATOM 734 N N . GLY A 1 88 ? -5.223 -7.707 -13.302 1.00 94.44 88 GLY A N 1
ATOM 735 C CA . GLY A 1 88 ? -6.029 -8.766 -12.684 1.00 94.44 88 GLY A CA 1
ATOM 736 C C . GLY A 1 88 ? -5.421 -9.361 -11.412 1.00 94.44 88 GLY A C 1
ATOM 737 O O . GLY A 1 88 ? -5.678 -10.517 -11.079 1.00 94.44 88 GLY A O 1
ATOM 738 N N . THR A 1 89 ? -4.576 -8.609 -10.705 1.00 94.56 89 THR A N 1
ATOM 739 C CA . THR A 1 89 ? -4.022 -9.059 -9.418 1.00 94.56 89 THR A CA 1
ATOM 740 C C . THR A 1 89 ? -5.010 -8.838 -8.270 1.00 94.56 89 THR A C 1
ATOM 742 O O . THR A 1 89 ? -5.813 -7.912 -8.298 1.00 94.56 89 THR A O 1
ATOM 745 N N . ASN A 1 90 ? -4.907 -9.653 -7.221 1.00 95.06 90 ASN A N 1
ATOM 746 C CA . ASN A 1 90 ? -5.769 -9.612 -6.032 1.00 95.06 90 ASN A CA 1
ATOM 747 C C . ASN A 1 90 ? -5.143 -8.842 -4.852 1.00 95.06 90 ASN A C 1
ATOM 749 O O . ASN A 1 90 ? -5.274 -9.231 -3.685 1.00 95.06 90 ASN A O 1
ATOM 753 N N . VAL A 1 91 ? -4.374 -7.792 -5.155 1.00 97.12 91 VAL A N 1
ATOM 754 C CA . VAL A 1 91 ? -3.636 -7.027 -4.138 1.00 97.12 91 VAL A CA 1
ATOM 755 C C . VAL A 1 91 ? -4.559 -6.409 -3.077 1.00 97.12 91 VAL A C 1
ATOM 757 O O . VAL A 1 91 ? -4.244 -6.554 -1.890 1.00 97.12 91 VAL A O 1
ATOM 760 N N . PRO A 1 92 ? -5.696 -5.768 -3.423 1.00 97.56 92 PRO A N 1
ATOM 761 C CA . PRO A 1 92 ? -6.613 -5.218 -2.423 1.00 97.56 92 PRO A CA 1
ATOM 762 C C . PRO A 1 92 ? -7.119 -6.270 -1.427 1.00 97.56 92 PRO A C 1
ATOM 764 O O . PRO A 1 92 ? -7.051 -6.061 -0.214 1.00 97.56 92 PRO A O 1
ATOM 767 N N . GLU A 1 93 ? -7.561 -7.430 -1.916 1.00 97.69 93 GLU A N 1
ATOM 768 C CA . GLU A 1 93 ? -8.070 -8.528 -1.094 1.00 97.69 93 GLU A CA 1
ATOM 769 C C . GLU A 1 93 ? -6.991 -9.086 -0.173 1.00 97.69 93 GLU A C 1
ATOM 771 O O . GLU A 1 93 ? -7.244 -9.356 1.004 1.00 97.69 93 GLU A O 1
ATOM 776 N N . MET A 1 94 ? -5.771 -9.247 -0.692 1.00 97.81 94 MET A N 1
ATOM 777 C CA . MET A 1 94 ? -4.656 -9.763 0.093 1.00 97.81 94 MET A CA 1
ATOM 778 C C . MET A 1 94 ? -4.259 -8.793 1.209 1.00 97.81 94 MET A C 1
ATOM 780 O O . MET A 1 94 ? -4.011 -9.222 2.340 1.00 97.81 94 MET A O 1
ATOM 784 N N . LEU A 1 95 ? -4.246 -7.489 0.921 1.00 98.25 95 LEU A N 1
ATOM 785 C CA . LEU A 1 95 ? -3.985 -6.450 1.914 1.00 98.25 95 LEU A CA 1
ATOM 786 C C . LEU A 1 95 ? -5.043 -6.448 3.019 1.00 98.25 95 LEU A C 1
ATOM 788 O O . LEU A 1 95 ? -4.680 -6.422 4.195 1.00 98.25 95 LEU A O 1
ATOM 792 N N . ILE A 1 96 ? -6.327 -6.552 2.665 1.00 98.06 96 ILE A N 1
ATOM 793 C CA . ILE A 1 96 ? -7.421 -6.660 3.640 1.00 98.06 96 ILE A CA 1
ATOM 794 C C . ILE A 1 96 ? -7.251 -7.911 4.498 1.00 98.06 96 ILE A C 1
ATOM 796 O O . ILE A 1 96 ? -7.280 -7.820 5.724 1.00 98.06 96 ILE A O 1
ATOM 800 N N . LYS A 1 97 ? -7.012 -9.074 3.883 1.00 97.62 97 LYS A N 1
ATOM 801 C CA . LYS A 1 97 ? -6.825 -10.340 4.605 1.00 97.62 97 LYS A CA 1
ATOM 802 C C . LYS A 1 97 ? -5.685 -10.246 5.621 1.00 97.62 97 LYS A C 1
ATOM 804 O O . LYS A 1 97 ? -5.839 -10.678 6.764 1.00 97.62 97 LYS A O 1
ATOM 809 N N . LYS A 1 98 ? -4.551 -9.662 5.227 1.00 97.00 98 LYS A N 1
ATOM 810 C CA . LYS A 1 98 ? -3.409 -9.455 6.128 1.00 97.00 98 LYS A CA 1
ATOM 811 C C . LYS A 1 98 ? -3.699 -8.411 7.202 1.00 97.00 98 LYS A C 1
ATOM 813 O O . LYS A 1 98 ? -3.261 -8.589 8.335 1.00 97.00 98 LYS A O 1
ATOM 818 N N . TYR A 1 99 ? -4.453 -7.361 6.882 1.00 97.25 99 TYR A N 1
ATOM 819 C CA . TYR A 1 99 ? -4.870 -6.357 7.859 1.00 97.25 99 TYR A CA 1
ATOM 820 C C . TYR A 1 99 ? -5.784 -6.957 8.933 1.00 97.25 99 TYR A C 1
ATOM 822 O O . TYR A 1 99 ? -5.541 -6.748 10.119 1.00 97.25 99 TYR A O 1
ATOM 830 N N . VAL A 1 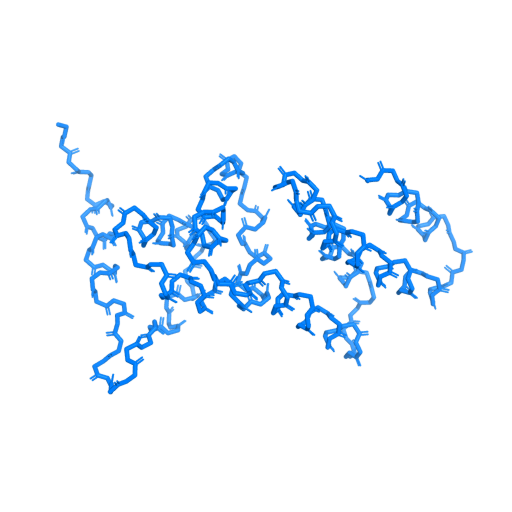100 ? -6.764 -7.779 8.542 1.00 96.00 100 VAL A N 1
ATOM 831 C CA . VAL A 1 100 ? -7.624 -8.525 9.477 1.00 96.00 100 VAL A CA 1
ATOM 832 C C . VAL A 1 100 ? -6.789 -9.431 10.376 1.00 96.00 100 VAL A C 1
ATOM 834 O O . VAL A 1 100 ? -6.951 -9.399 11.593 1.00 96.00 100 VAL A O 1
ATOM 837 N N . ALA A 1 101 ? -5.866 -10.206 9.797 1.00 94.94 101 ALA A N 1
ATOM 838 C CA . ALA A 1 101 ? -4.986 -11.079 10.570 1.00 94.94 101 ALA A CA 1
ATOM 839 C C . ALA A 1 101 ? -4.161 -10.288 11.599 1.00 94.94 101 ALA A C 1
ATOM 841 O O . ALA A 1 101 ? -4.076 -10.702 12.751 1.00 94.94 101 ALA A O 1
ATOM 842 N N . ARG A 1 102 ? -3.627 -9.122 11.211 1.00 93.62 102 ARG A N 1
ATOM 843 C CA . ARG A 1 102 ? -2.888 -8.222 12.107 1.00 93.62 102 ARG A CA 1
ATOM 844 C C . ARG A 1 102 ? -3.760 -7.638 13.218 1.00 93.62 102 ARG A C 1
ATOM 846 O O . ARG A 1 102 ? -3.315 -7.531 14.350 1.00 93.62 1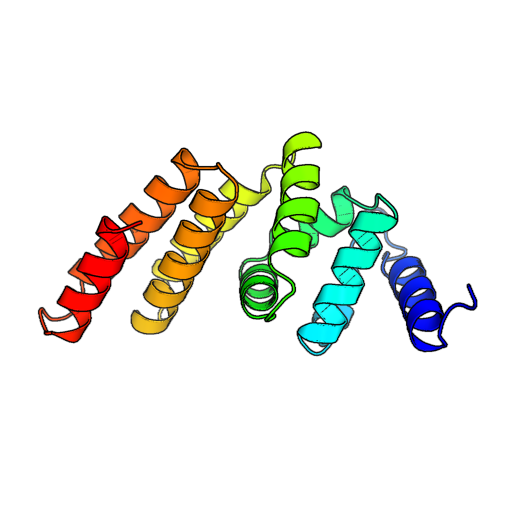02 ARG A O 1
ATOM 853 N N . CYS A 1 103 ? -5.013 -7.293 12.935 1.00 92.31 103 CYS A N 1
ATOM 854 C CA . CYS A 1 103 ? -5.922 -6.782 13.965 1.00 92.31 103 CYS A CA 1
ATOM 855 C C . CYS A 1 103 ? -6.228 -7.811 15.067 1.00 92.31 103 CYS A C 1
ATOM 857 O O . CYS A 1 103 ? -6.706 -7.427 16.132 1.00 92.31 103 CYS A O 1
ATOM 859 N N . ASN A 1 104 ? -5.954 -9.096 14.818 1.00 87.88 104 ASN A N 1
ATOM 860 C CA . ASN A 1 104 ? -6.115 -10.182 15.782 1.00 87.88 104 ASN A CA 1
ATOM 861 C C . ASN A 1 104 ? -4.817 -10.532 16.538 1.00 87.88 104 ASN A C 1
ATOM 863 O O . ASN A 1 104 ? -4.834 -11.449 17.357 1.00 87.88 104 ASN A O 1
ATOM 867 N N . THR A 1 105 ? -3.694 -9.856 16.270 1.00 85.38 105 THR A N 1
ATOM 868 C CA . THR A 1 105 ? -2.440 -10.046 17.019 1.00 85.38 105 THR A CA 1
ATOM 869 C C . THR A 1 105 ? -2.352 -9.088 18.211 1.00 85.38 105 THR A C 1
ATOM 871 O O . THR A 1 105 ? -3.181 -8.197 18.378 1.00 85.38 105 THR A O 1
ATOM 874 N N . VAL A 1 106 ? -1.321 -9.256 19.046 1.00 72.56 106 VAL A N 1
ATOM 875 C CA . VAL A 1 106 ? -1.056 -8.434 20.249 1.00 72.56 106 VAL A CA 1
ATOM 876 C C . VAL A 1 106 ? -0.540 -7.020 19.908 1.00 72.56 106 VAL A C 1
ATOM 878 O O . VAL A 1 106 ? -0.102 -6.281 20.787 1.00 72.56 106 VAL A O 1
ATOM 881 N N . ASP A 1 107 ? -0.554 -6.634 18.630 1.00 73.06 107 ASP A N 1
ATOM 882 C CA . ASP A 1 107 ? -0.116 -5.309 18.202 1.00 73.06 107 ASP A CA 1
ATOM 883 C C . ASP A 1 107 ? -0.985 -4.203 18.811 1.00 73.06 107 ASP A C 1
ATOM 885 O O . ASP A 1 107 ? -2.190 -4.364 19.026 1.00 73.06 107 ASP A O 1
ATOM 889 N N . SER A 1 108 ? -0.37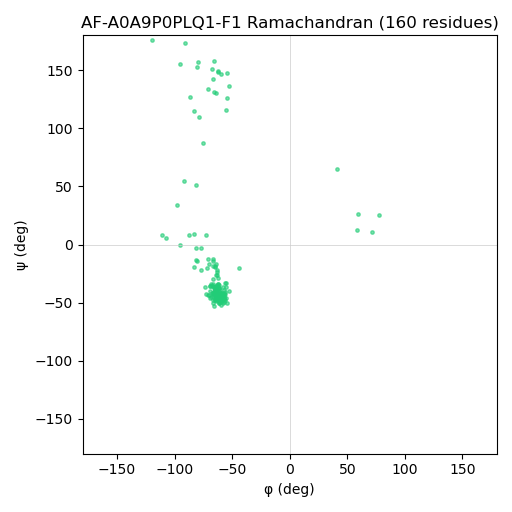1 -3.038 19.047 1.00 83.94 108 SER A N 1
ATOM 890 C CA . SER A 1 108 ? -1.080 -1.877 19.583 1.00 83.94 108 SER A CA 1
ATOM 891 C C . SER A 1 108 ? -2.292 -1.536 18.715 1.00 83.94 108 SER A C 1
ATOM 893 O O . SER A 1 108 ? -2.180 -1.310 17.504 1.00 83.94 108 SER A O 1
ATOM 895 N N . SER A 1 109 ? -3.459 -1.455 19.356 1.00 85.12 109 SER A N 1
ATOM 896 C CA . SER A 1 109 ? -4.718 -1.104 18.694 1.00 85.12 109 SER A CA 1
ATOM 897 C C . SER A 1 109 ? -4.617 0.240 17.968 1.00 85.12 109 SER A C 1
ATOM 899 O O . SER A 1 109 ? -5.154 0.392 16.875 1.00 85.12 109 SER A O 1
ATOM 901 N N . ASP A 1 110 ? -3.828 1.174 18.497 1.00 87.75 110 ASP A N 1
ATOM 902 C CA . ASP A 1 110 ? -3.543 2.467 17.875 1.00 87.75 110 ASP A CA 1
ATOM 903 C C . ASP A 1 110 ? -2.819 2.332 16.537 1.00 87.75 110 ASP A C 1
ATOM 905 O O . ASP A 1 110 ? -3.144 3.015 15.562 1.00 87.75 110 ASP A O 1
ATOM 909 N N . THR A 1 111 ? -1.831 1.442 16.467 1.00 90.94 111 THR A N 1
ATOM 910 C CA . THR A 1 111 ? -1.102 1.160 15.229 1.00 90.94 111 THR A CA 1
ATOM 911 C C . THR A 1 111 ? -2.041 0.548 14.196 1.00 90.94 111 THR A C 1
ATOM 913 O O . THR A 1 111 ? -2.066 1.002 13.050 1.00 90.94 111 THR A O 1
ATOM 916 N N . ASN A 1 112 ? -2.869 -0.412 14.609 1.00 92.88 112 ASN A N 1
ATOM 917 C CA . ASN A 1 112 ? -3.837 -1.070 13.734 1.00 92.88 112 ASN A CA 1
ATOM 918 C C . ASN A 1 112 ? -4.899 -0.094 13.210 1.00 92.88 112 ASN A C 1
ATOM 920 O O . ASN A 1 112 ? -5.235 -0.133 12.024 1.00 92.88 112 ASN A O 1
ATOM 924 N N . ILE A 1 113 ? -5.376 0.834 14.042 1.00 93.06 113 ILE A N 1
ATOM 925 C CA . ILE A 1 113 ? -6.326 1.867 13.614 1.00 93.06 113 ILE A CA 1
ATOM 926 C C . ILE A 1 113 ? -5.683 2.802 12.585 1.00 93.06 113 ILE A C 1
ATOM 928 O O . ILE A 1 113 ? -6.242 3.029 11.514 1.00 93.06 113 ILE A O 1
ATOM 932 N N . ASN A 1 114 ? -4.469 3.288 12.855 1.00 93.19 114 ASN A N 1
ATOM 933 C CA . ASN A 1 114 ? -3.751 4.172 11.934 1.00 93.19 114 ASN A CA 1
ATOM 934 C C . ASN A 1 114 ? -3.461 3.516 10.575 1.00 93.19 114 ASN A C 1
ATOM 936 O O . ASN A 1 114 ? -3.506 4.185 9.541 1.00 93.19 114 ASN A O 1
ATOM 940 N N . ILE A 1 115 ? -3.140 2.219 10.564 1.00 95.44 115 ILE A N 1
ATOM 941 C CA . ILE A 1 115 ? -2.963 1.446 9.328 1.00 95.44 115 ILE A CA 1
ATOM 942 C C . ILE A 1 115 ? -4.282 1.381 8.557 1.00 95.44 115 ILE A C 1
ATOM 944 O O . ILE A 1 115 ? -4.300 1.682 7.364 1.00 95.44 115 ILE A O 1
ATOM 948 N N . GLY A 1 116 ? -5.369 1.040 9.247 1.00 96.12 116 GLY A N 1
ATOM 949 C CA . GLY A 1 116 ? -6.705 0.944 8.671 1.00 96.12 116 GLY A CA 1
ATOM 950 C C . GLY A 1 116 ? -7.167 2.239 8.015 1.00 96.12 116 GLY A C 1
ATOM 951 O O . GLY A 1 116 ? -7.517 2.243 6.839 1.00 96.12 116 GLY A O 1
ATOM 952 N N . LEU A 1 117 ? -7.039 3.368 8.717 1.00 95.50 117 LEU A N 1
ATOM 953 C CA . LEU A 1 117 ? -7.378 4.690 8.177 1.00 95.50 117 LEU A CA 1
ATOM 954 C C . LEU A 1 117 ? -6.564 5.036 6.920 1.00 95.50 117 LEU A C 1
ATOM 956 O O . LEU A 1 117 ? -7.113 5.556 5.946 1.00 95.50 117 LEU A O 1
ATOM 960 N N . LYS A 1 118 ? -5.260 4.724 6.901 1.00 96.00 118 LYS A N 1
ATOM 961 C CA . LYS A 1 118 ? -4.390 4.964 5.734 1.00 96.00 118 LYS A CA 1
ATOM 962 C C . LYS A 1 118 ? -4.755 4.080 4.542 1.00 96.00 118 LYS A C 1
ATOM 964 O O . LYS A 1 118 ? -4.749 4.569 3.412 1.00 96.00 118 LYS A O 1
ATOM 969 N N . LEU A 1 119 ? -5.060 2.805 4.785 1.00 97.19 119 LEU A N 1
ATOM 970 C CA . LEU A 1 119 ? -5.505 1.865 3.755 1.00 97.19 119 LEU A CA 1
ATOM 971 C C . LEU A 1 119 ? -6.873 2.259 3.194 1.00 97.19 119 LEU A C 1
ATOM 973 O O . LEU A 1 119 ? -7.003 2.396 1.982 1.00 97.19 119 LEU A O 1
ATOM 977 N N . GLY A 1 120 ? -7.855 2.515 4.060 1.00 96.81 120 GLY A N 1
ATOM 978 C CA . GLY A 1 120 ? -9.197 2.945 3.666 1.00 96.81 120 GLY A CA 1
ATOM 979 C C . GLY A 1 120 ? -9.159 4.231 2.844 1.00 96.81 120 GLY A C 1
ATOM 980 O O . GLY A 1 120 ? -9.726 4.283 1.754 1.00 96.81 120 GLY A O 1
ATOM 981 N N . THR A 1 121 ? -8.387 5.227 3.292 1.00 95.81 121 THR A N 1
ATOM 982 C CA . THR A 1 121 ? -8.175 6.476 2.540 1.00 95.81 121 THR A CA 1
ATOM 983 C C . THR A 1 121 ? -7.537 6.212 1.173 1.00 95.81 121 THR A C 1
ATOM 985 O O . THR A 1 121 ? -7.952 6.793 0.178 1.00 95.81 121 THR A O 1
ATOM 988 N N . PHE A 1 122 ? -6.547 5.318 1.088 1.00 97.38 122 PHE A N 1
ATOM 989 C CA . PHE A 1 122 ? -5.941 4.969 -0.198 1.00 97.38 122 PHE A CA 1
ATOM 990 C C . PHE A 1 122 ? -6.895 4.271 -1.155 1.00 97.38 122 PHE A C 1
ATOM 992 O O . PHE A 1 122 ? -6.933 4.653 -2.320 1.00 97.38 122 PHE A O 1
ATOM 999 N N . PHE A 1 123 ? -7.673 3.300 -0.682 1.00 97.50 123 PHE A N 1
ATOM 1000 C CA . PHE A 1 123 ? -8.664 2.638 -1.525 1.00 97.50 123 PHE A CA 1
ATOM 1001 C C . PHE A 1 123 ? -9.755 3.602 -1.989 1.00 97.50 123 PHE A C 1
ATOM 1003 O O . PHE A 1 123 ? -10.178 3.526 -3.138 1.00 97.50 123 PHE A O 1
ATOM 1010 N N . ASN A 1 124 ? -10.156 4.554 -1.147 1.00 95.88 124 ASN A N 1
ATOM 1011 C CA . ASN A 1 124 ? -11.087 5.602 -1.552 1.00 95.88 124 ASN A CA 1
ATOM 1012 C C . ASN A 1 124 ? -10.497 6.457 -2.692 1.00 95.88 124 ASN A C 1
ATOM 1014 O O . ASN A 1 124 ? -11.090 6.590 -3.759 1.00 95.88 124 ASN A O 1
ATOM 1018 N N . GLU A 1 125 ? -9.265 6.946 -2.520 1.00 95.12 125 GLU A N 1
ATOM 1019 C CA . GLU A 1 125 ? -8.564 7.739 -3.540 1.00 95.12 125 GLU A CA 1
ATOM 1020 C C . GLU A 1 125 ? -8.269 6.970 -4.838 1.00 95.12 125 GLU A C 1
ATOM 1022 O O . GLU A 1 125 ? -8.135 7.589 -5.893 1.00 95.12 125 GLU A O 1
ATOM 1027 N N . SER A 1 126 ? -8.155 5.639 -4.788 1.00 94.00 126 SER A N 1
ATOM 1028 C CA . SER A 1 126 ? -7.980 4.804 -5.979 1.00 94.00 126 SER A CA 1
ATOM 1029 C C . SER A 1 126 ? -9.304 4.387 -6.635 1.00 94.00 126 SER A C 1
ATOM 1031 O O . SER A 1 126 ? -9.284 3.533 -7.513 1.00 94.00 126 SER A O 1
ATOM 1033 N N . GLY A 1 127 ? -10.452 4.924 -6.200 1.00 95.38 127 GLY A N 1
ATOM 1034 C CA . GLY A 1 127 ? -11.780 4.570 -6.729 1.00 95.38 127 GLY A CA 1
ATOM 1035 C C . GLY A 1 127 ? -12.270 3.173 -6.322 1.00 95.38 127 GLY A C 1
ATOM 1036 O O . GLY A 1 127 ? -13.268 2.671 -6.832 1.00 95.38 127 GLY A O 1
ATOM 1037 N N . LEU A 1 128 ? -11.574 2.534 -5.384 1.00 95.25 128 LEU A N 1
ATOM 1038 C CA . LEU A 1 128 ? -11.827 1.193 -4.872 1.00 95.25 128 LEU A CA 1
ATOM 1039 C C . LEU A 1 128 ? -12.740 1.247 -3.636 1.00 95.25 128 LEU A C 1
ATOM 1041 O O . LEU A 1 128 ? -12.412 0.730 -2.565 1.00 95.25 128 LEU A O 1
ATOM 1045 N N . PHE A 1 129 ? -13.904 1.885 -3.783 1.00 95.56 129 PHE A N 1
ATOM 1046 C CA . PHE A 1 129 ? -14.811 2.207 -2.672 1.00 95.56 129 PHE A CA 1
ATOM 1047 C C . PHE A 1 129 ? -15.242 0.979 -1.865 1.00 95.56 129 PHE A C 1
ATOM 1049 O O . PHE A 1 129 ? -15.267 1.023 -0.638 1.00 95.56 129 PHE A O 1
ATOM 1056 N N . HIS A 1 130 ? -15.506 -0.147 -2.535 1.00 96.50 130 HIS A N 1
ATOM 1057 C CA . HIS A 1 130 ? -15.882 -1.390 -1.862 1.00 96.50 130 HIS A CA 1
ATOM 1058 C C . HIS A 1 130 ? -14.807 -1.866 -0.868 1.00 96.50 130 HIS A C 1
ATOM 1060 O O . HIS A 1 130 ? -15.115 -2.157 0.288 1.00 96.50 130 HIS A O 1
ATOM 1066 N N . TYR A 1 131 ? -13.536 -1.877 -1.284 1.00 97.50 131 TYR A N 1
ATOM 1067 C CA . TYR A 1 131 ? -12.419 -2.254 -0.414 1.00 97.50 131 TYR A CA 1
ATOM 1068 C C . TYR A 1 131 ? -12.177 -1.220 0.690 1.00 97.50 131 TYR A C 1
ATOM 1070 O O . TYR A 1 131 ? -11.829 -1.595 1.810 1.00 97.50 131 TYR A O 1
ATOM 1078 N N . SER A 1 132 ? -12.397 0.068 0.403 1.00 97.50 132 SER A N 1
ATOM 1079 C CA . SER A 1 132 ? -12.322 1.133 1.408 1.00 97.50 132 SER A CA 1
ATOM 1080 C C . SER A 1 132 ? -13.317 0.900 2.547 1.00 97.50 132 SER A C 1
ATOM 1082 O O . SER A 1 132 ? -12.907 0.820 3.705 1.00 97.50 132 SER A O 1
ATOM 1084 N N . ILE A 1 133 ? -14.593 0.671 2.216 1.00 96.69 133 ILE A N 1
ATOM 1085 C CA . ILE A 1 133 ? -15.661 0.403 3.191 1.00 96.69 133 ILE A CA 1
ATOM 1086 C C . ILE A 1 133 ? -15.327 -0.825 4.045 1.00 96.69 133 ILE A C 1
ATOM 1088 O O . ILE A 1 133 ? -15.457 -0.779 5.266 1.00 96.69 133 ILE A O 1
ATOM 1092 N N . ILE A 1 134 ? -14.849 -1.913 3.429 1.00 97.81 134 ILE A N 1
ATOM 1093 C CA . ILE A 1 134 ? -14.461 -3.124 4.168 1.00 97.81 134 ILE A CA 1
ATOM 1094 C C . ILE A 1 134 ? -13.382 -2.804 5.209 1.00 97.81 134 ILE A C 1
ATOM 1096 O O . ILE A 1 134 ? -13.534 -3.167 6.376 1.00 97.81 134 ILE A O 1
ATOM 1100 N N . VAL A 1 135 ? -12.305 -2.119 4.807 1.00 97.19 135 VAL A N 1
ATOM 1101 C CA . VAL A 1 135 ? -11.220 -1.752 5.728 1.00 97.19 135 VAL A CA 1
ATOM 1102 C C . VAL A 1 135 ? -11.738 -0.865 6.853 1.00 97.19 135 VAL A C 1
ATOM 1104 O O . VAL A 1 135 ? -11.440 -1.142 8.012 1.00 97.19 135 VAL A O 1
ATOM 1107 N N . LEU A 1 136 ? -12.525 0.164 6.532 1.00 96.62 136 LEU A N 1
ATOM 1108 C CA . LEU A 1 136 ? -13.025 1.119 7.519 1.00 96.62 136 LEU A CA 1
ATOM 1109 C C . LEU A 1 136 ? -13.974 0.462 8.529 1.00 96.62 136 LEU A C 1
ATOM 1111 O O . LEU A 1 136 ? -13.843 0.737 9.717 1.00 96.62 136 LEU A O 1
ATOM 1115 N N . ASN A 1 137 ? -14.821 -0.483 8.115 1.00 96.31 137 ASN A N 1
ATOM 1116 C CA . ASN A 1 137 ? -15.671 -1.259 9.031 1.00 96.31 137 ASN A CA 1
ATOM 1117 C C . ASN A 1 137 ? -14.844 -2.140 9.990 1.00 96.31 137 ASN A C 1
ATOM 1119 O O . ASN A 1 137 ? -15.167 -2.287 11.175 1.00 96.31 137 ASN A O 1
ATOM 1123 N N . ILE A 1 138 ? -13.745 -2.727 9.500 1.00 95.94 138 ILE A N 1
ATOM 1124 C CA . ILE A 1 138 ? -12.803 -3.473 10.347 1.00 95.94 138 ILE A CA 1
ATOM 1125 C C . ILE A 1 138 ? -12.137 -2.514 11.341 1.00 95.94 138 ILE A C 1
ATOM 1127 O O . ILE A 1 138 ? -12.089 -2.799 12.538 1.00 95.94 138 ILE A O 1
ATOM 1131 N N . THR A 1 139 ? -11.659 -1.362 10.869 1.00 95.19 139 THR A N 1
ATOM 1132 C CA . THR A 1 139 ? -11.028 -0.330 11.702 1.00 95.19 139 THR A CA 1
ATOM 1133 C C . THR A 1 139 ? -11.975 0.199 12.775 1.00 95.19 139 THR A C 1
ATOM 1135 O O . THR A 1 139 ? -11.592 0.291 13.938 1.00 95.19 139 THR A O 1
ATOM 1138 N N . GLU A 1 140 ? -13.227 0.470 12.420 1.00 93.94 140 GLU A N 1
ATOM 1139 C CA . GLU A 1 140 ? -14.292 0.871 13.337 1.00 93.94 140 GLU A CA 1
ATOM 1140 C C . GLU A 1 140 ? -14.501 -0.179 14.438 1.00 93.94 140 GLU A C 1
ATOM 1142 O O . GLU A 1 140 ? -14.584 0.157 15.621 1.00 93.94 140 GLU A O 1
ATOM 1147 N N . SER A 1 141 ? -14.514 -1.462 14.068 1.00 93.38 141 SER A N 1
ATOM 1148 C CA . SER A 1 141 ? -14.633 -2.570 15.020 1.00 93.38 141 SER A CA 1
ATOM 1149 C C . SER A 1 141 ? -13.455 -2.626 16.000 1.00 93.38 141 SER A C 1
ATOM 1151 O O . SER A 1 141 ? -13.646 -2.974 17.164 1.00 93.38 141 SER A O 1
ATOM 1153 N N . VAL A 1 142 ? -12.243 -2.258 15.567 1.00 92.12 142 VAL A N 1
ATOM 1154 C CA . VAL A 1 142 ? -11.071 -2.124 16.452 1.00 92.12 142 VAL A CA 1
ATOM 1155 C C . VAL A 1 142 ? -11.207 -0.898 17.361 1.00 92.12 142 VAL A C 1
ATOM 1157 O O . VAL A 1 142 ? -10.970 -1.014 18.563 1.00 92.12 142 VAL A O 1
ATOM 1160 N N . CYS A 1 143 ? -11.648 0.247 16.828 1.00 89.75 143 CYS A N 1
ATOM 1161 C CA . CYS A 1 143 ? -11.912 1.462 17.607 1.00 89.75 143 CYS A CA 1
ATOM 1162 C C . CYS A 1 143 ? -12.926 1.208 18.730 1.00 89.75 143 CYS A C 1
ATOM 1164 O O . CYS A 1 143 ? -12.683 1.584 19.871 1.00 89.75 143 CYS A O 1
ATOM 1166 N N . LYS A 1 144 ? -14.040 0.526 18.441 1.00 88.88 144 LYS A N 1
ATOM 1167 C CA . LYS A 1 144 ? -15.106 0.249 19.422 1.00 88.88 144 LYS A CA 1
ATOM 1168 C C . LYS A 1 144 ? -14.681 -0.663 20.577 1.00 88.88 144 LYS A C 1
ATOM 1170 O O . LYS A 1 144 ? -15.360 -0.677 21.598 1.00 88.88 144 LYS A O 1
ATOM 1175 N N . LYS A 1 145 ? -13.587 -1.417 20.430 1.00 89.19 145 LYS A N 1
ATOM 1176 C CA . LYS A 1 145 ? -13.010 -2.238 21.510 1.00 89.19 145 LYS A CA 1
ATOM 1177 C C . LYS A 1 145 ? -12.150 -1.424 22.483 1.00 89.19 145 LYS A C 1
ATOM 1179 O O . LYS A 1 145 ? -11.805 -1.939 23.541 1.00 89.19 145 LYS A O 1
ATOM 1184 N N . GLN A 1 146 ? -11.780 -0.192 22.129 1.00 85.25 146 GLN A N 1
ATOM 1185 C CA . GLN A 1 146 ? -11.004 0.690 23.000 1.00 85.25 146 GLN A CA 1
ATOM 1186 C C . GLN A 1 146 ? -11.896 1.359 24.055 1.00 85.25 146 GLN A C 1
ATOM 1188 O O . GLN A 1 146 ? -13.106 1.498 23.842 1.00 85.25 146 GLN A O 1
ATOM 1193 N N . PRO A 1 147 ? -11.321 1.812 25.186 1.00 84.62 147 PRO A N 1
ATOM 1194 C CA . PRO A 1 147 ? -12.031 2.658 26.133 1.00 84.62 147 PRO A CA 1
ATOM 1195 C C . PRO A 1 147 ? -12.640 3.869 25.428 1.00 84.62 147 PRO A C 1
ATOM 1197 O O . PRO A 1 147 ? -12.007 4.509 24.591 1.00 84.62 147 PRO A O 1
ATOM 1200 N N . ARG A 1 148 ? -13.888 4.192 25.767 1.00 81.50 148 ARG A N 1
ATOM 1201 C CA . ARG A 1 148 ? -14.619 5.282 25.121 1.00 81.50 148 ARG A CA 1
ATOM 1202 C C . ARG A 1 148 ? -14.114 6.635 25.627 1.00 81.50 148 ARG A C 1
ATOM 1204 O O . ARG A 1 148 ? -14.661 7.192 26.572 1.00 81.50 148 ARG A O 1
ATOM 1211 N N . ASP A 1 149 ? -13.074 7.144 24.981 1.00 85.50 149 ASP A N 1
ATOM 1212 C CA . ASP A 1 149 ? -12.437 8.429 25.259 1.00 85.50 149 ASP A CA 1
ATOM 1213 C C . ASP A 1 149 ? -12.487 9.375 24.041 1.00 85.50 149 ASP A C 1
ATOM 1215 O O . ASP A 1 149 ? -12.949 9.022 22.950 1.00 85.50 149 ASP A O 1
ATOM 1219 N N . VAL A 1 150 ? -12.006 10.610 24.220 1.00 86.56 150 VAL A N 1
ATOM 1220 C CA . VAL A 1 150 ? -11.955 11.619 23.144 1.00 86.56 150 VAL A CA 1
ATOM 1221 C C . VAL A 1 150 ? -11.130 11.120 21.952 1.00 86.56 150 VAL A C 1
ATOM 1223 O O . VAL A 1 150 ? -11.492 11.372 20.802 1.00 86.56 150 VAL A O 1
ATOM 1226 N N . THR A 1 151 ? -10.046 10.383 22.203 1.00 84.50 151 THR A N 1
ATOM 1227 C CA . THR A 1 151 ? -9.176 9.813 21.164 1.00 84.50 151 THR A CA 1
ATOM 1228 C C . THR A 1 151 ? -9.938 8.837 20.273 1.00 84.50 151 THR A C 1
ATOM 1230 O O . THR A 1 151 ? -9.878 8.926 19.044 1.00 84.50 151 THR A O 1
ATOM 1233 N N . THR A 1 152 ? -10.699 7.936 20.885 1.00 80.44 152 THR A N 1
ATOM 1234 C CA . THR A 1 152 ? -11.512 6.929 20.204 1.00 80.44 152 THR A CA 1
ATOM 1235 C C . THR A 1 152 ? -12.645 7.579 19.419 1.00 80.44 152 THR A C 1
ATOM 1237 O O . THR A 1 152 ? -12.869 7.221 18.265 1.00 80.44 152 THR A O 1
ATOM 1240 N N . LEU A 1 153 ? -13.308 8.595 19.982 1.00 83.44 153 LEU A N 1
ATOM 1241 C CA . LEU A 1 153 ? -14.342 9.354 19.271 1.00 83.44 153 LEU A CA 1
ATOM 1242 C C . LEU A 1 153 ? -13.787 10.076 18.036 1.00 83.44 153 LEU A C 1
ATOM 1244 O O . LEU A 1 153 ? -14.398 10.005 16.972 1.00 83.44 153 LEU A O 1
ATOM 1248 N N . ARG A 1 154 ? -12.609 10.707 18.136 1.00 87.50 154 ARG A N 1
ATOM 1249 C CA . ARG A 1 154 ? -11.944 11.343 16.983 1.00 87.50 154 ARG A CA 1
ATOM 1250 C C . ARG A 1 154 ? -11.641 10.338 15.872 1.00 87.50 154 ARG A C 1
ATOM 1252 O O . ARG A 1 154 ? -11.908 10.619 14.711 1.00 87.50 154 ARG A O 1
ATOM 1259 N N . ARG A 1 155 ? -11.144 9.151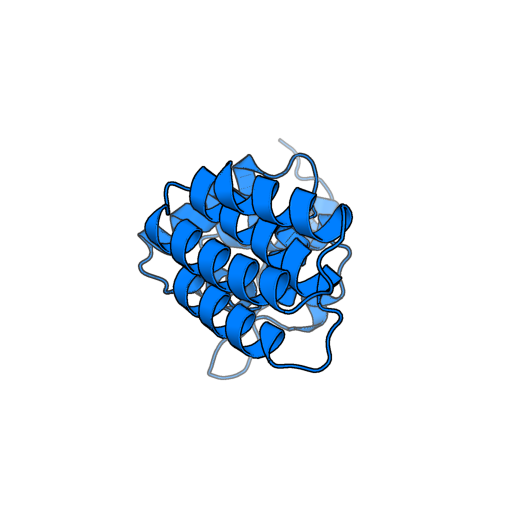 16.224 1.00 82.38 155 ARG A N 1
ATOM 1260 C CA . ARG A 1 155 ? -10.848 8.084 15.253 1.00 82.38 155 ARG A CA 1
ATOM 1261 C C . ARG A 1 155 ? -12.104 7.519 14.593 1.00 82.38 155 ARG A C 1
ATOM 1263 O O . ARG A 1 155 ? -12.068 7.186 13.414 1.00 82.38 155 ARG A O 1
ATOM 1270 N N . LEU A 1 156 ? -13.211 7.417 15.329 1.00 83.44 156 LEU A N 1
ATOM 1271 C CA . LEU A 1 156 ? -14.502 7.025 14.758 1.00 83.44 156 LEU A CA 1
ATOM 1272 C C . LEU A 1 156 ? -15.014 8.073 13.765 1.00 83.44 156 LEU A C 1
ATOM 1274 O O . LEU A 1 156 ? -15.470 7.703 12.689 1.00 83.44 156 LEU A O 1
ATOM 1278 N N . LEU A 1 157 ? -14.884 9.367 14.081 1.00 86.19 157 LEU A N 1
ATOM 1279 C CA . LEU A 1 157 ? -15.206 10.438 13.131 1.00 86.19 157 LEU A CA 1
ATOM 1280 C C . LEU A 1 157 ? -14.352 10.338 11.860 1.00 86.19 157 LEU A C 1
ATOM 1282 O O . LEU A 1 157 ? -14.895 10.446 10.763 1.00 86.19 157 LEU A O 1
ATOM 1286 N N . ASP A 1 158 ? -13.053 10.052 11.992 1.00 82.62 158 ASP A N 1
ATOM 1287 C CA . ASP A 1 158 ? -12.177 9.820 10.837 1.00 82.62 158 ASP A CA 1
ATOM 1288 C C . ASP A 1 158 ? -12.616 8.607 10.002 1.00 82.62 158 ASP A C 1
ATOM 1290 O O . ASP A 1 158 ? -12.471 8.641 8.784 1.00 82.62 158 ASP A O 1
ATOM 1294 N N . CYS A 1 159 ? -13.165 7.552 10.617 1.00 79.44 159 CYS A N 1
ATOM 1295 C CA . CYS A 1 159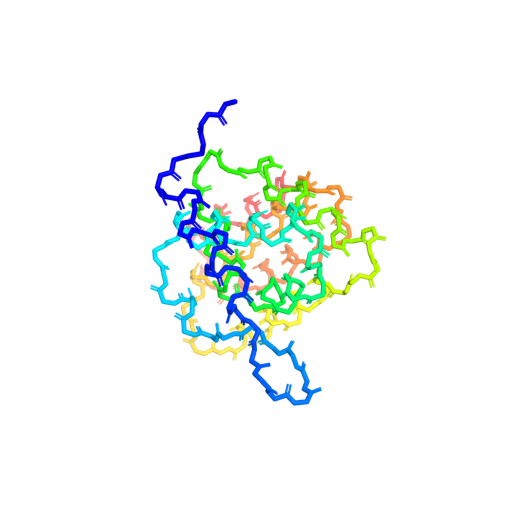 ? -13.696 6.403 9.878 1.00 79.44 159 CYS A CA 1
ATOM 1296 C C . CYS A 1 159 ? -14.936 6.778 9.054 1.00 79.44 159 CYS A C 1
ATOM 1298 O O . CYS A 1 159 ? -15.041 6.357 7.909 1.00 79.44 159 CYS A O 1
ATOM 1300 N N . TYR A 1 160 ? -15.856 7.566 9.619 1.00 81.19 160 TYR A N 1
ATOM 1301 C CA . TYR A 1 160 ? -17.128 7.908 8.969 1.00 81.19 160 TYR A CA 1
ATOM 1302 C C . TYR A 1 160 ? -17.051 9.075 7.979 1.00 81.19 160 TYR A C 1
ATOM 1304 O O . TYR A 1 160 ? -17.960 9.248 7.173 1.00 81.19 160 TYR A O 1
ATOM 1312 N N . HIS A 1 161 ? -16.016 9.912 8.054 1.00 83.12 161 HIS A N 1
ATOM 1313 C CA . HIS A 1 161 ? -15.840 11.033 7.127 1.00 83.12 161 HIS A CA 1
ATOM 1314 C C . HIS A 1 161 ? -15.318 10.602 5.744 1.00 83.12 161 HIS A C 1
ATOM 1316 O O . HIS A 1 161 ? -15.440 11.362 4.783 1.00 83.12 161 HIS A O 1
ATOM 1322 N N . LYS A 1 162 ? -14.673 9.435 5.659 1.00 67.88 162 LYS A N 1
ATOM 1323 C CA . LYS A 1 162 ? -14.017 8.936 4.444 1.00 67.88 162 LYS A CA 1
ATOM 1324 C C . LYS A 1 162 ? -14.997 8.248 3.513 1.00 67.88 162 LYS A C 1
ATOM 1326 O O . LYS A 1 162 ? -14.784 8.425 2.293 1.00 67.88 162 LYS A O 1
#

Radius of gyration: 17.25 Å; Cα contacts (8 Å, |Δi|>4): 142; chains: 1; bounding box: 42×35×47 Å

Foldseek 3Di:
DDDDPLNVVLVVQLVPQFDPDPPGEGDCVLVPDQLVSSLVSLLVCLVVVVLVNSLVQLLDLVSVLSPLPDPPCLVSCLVSVVVNVVVVRPSLVSNLVVLLVVLPDPDDLVVSLVSLLSSLVSCVVSVNNVSSLSSLVSSLVSLVPDPPDPVSVVSNVSSVVD

Sequence (162 aa):
MLKSLYDICLTVAVTDCVSVCKYKFCKKEFRALPNHILFDFYYKMYLEKRLCLLAVEFNELDVFIRMLQVKHKRTKLLKSFQALIDHGTNVPEMLIKKYVARCNTVDSSDTNINIGLKLGTFFNESGLFHYSIIVLNITESVCKKQPRDVTTLRRLLDCYHK

pLDDT: mean 90.85, std 9.81, range [46.53, 98.38]

Solve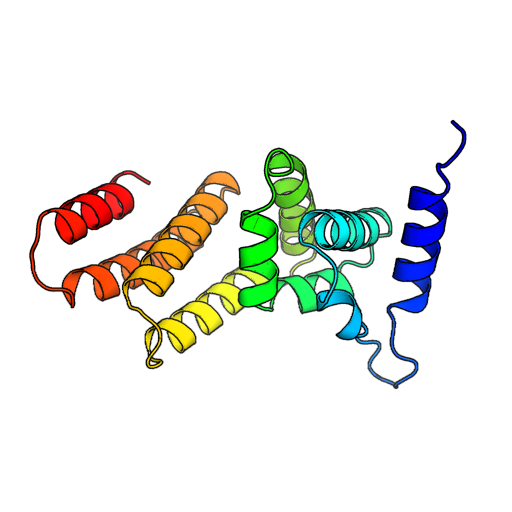nt-accessible surface area (backbone atoms only — not comparable to full-atom values): 9168 Å² total; per-residue (Å²): 131,87,78,50,72,65,58,51,52,48,50,51,49,60,66,65,29,52,40,94,54,99,76,58,43,67,52,66,72,59,70,73,46,57,58,68,60,38,43,50,46,53,51,47,32,49,76,71,65,40,50,72,55,49,45,62,49,51,36,34,53,73,55,37,54,44,55,74,66,40,79,98,41,59,70,60,51,48,54,53,48,50,56,37,50,79,70,70,53,64,41,70,61,41,32,49,54,50,48,55,56,52,69,73,46,94,61,59,67,67,60,49,38,55,51,24,54,55,50,18,51,48,27,45,78,65,73,37,50,71,63,12,52,55,36,30,54,53,28,46,58,56,47,70,73,45,75,95,44,72,69,42,52,53,52,48,51,59,51,74,73,107

Organism: Acanthoscelides obtectus (NCBI:txid200917)

Mean predicted aligned error: 5.03 Å

InterPro domains:
  IPR042476 Amyloid protein-binding protein 2 [PTHR46575] (3-161)

Secondary structure (DSSP, 8-state):
-PPPHHHHHHHHHHHHTB-SSTT--B-GGGGGS-HHHHHHHHHHHHHTT-HHHHHHHHTSHHHHHHHHT-TT-HHHHHHHHHHHHHTT--HHHHHHHHHHHHHTSSS-HHHHHHHHHHHHHHHHHTT-HHHHHHHHHHHHHHHTTS--SHHHHHHHHHHHH-

Nearest PDB structures (foldseek):
  8jau-assembly1_A  TM=9.099E-01  e=1.520E-08  Homo sapiens
  8q9t-assembly1_E  TM=3.784E-01  e=2.133E-01  Saccharomyces cerevisiae
  2xev-assembly1_A  TM=3.404E-01  e=6.740E-01  Xanthomonas campestris
  3sf4-assembly1_A  TM=3.604E-01  e=2.601E+00  Homo sapiens
  8gl8-assembly1_I  TM=2.725E-01  e=6.088E+00  Flavobacterium johnsoniae